Protein AF-A0A1G8Z2R3-F1 (afdb_monomer_lite)

Organism: NCBI:txid890420

Radius of gyration: 25.52 Å; chains: 1; bounding box: 48×26×83 Å

Foldseek 3Di:
DDDDPVVVVVVVPPPPPDPDDDPPVVVVVLVVVLVVLQVVLQVVLCCLQPVQCVVDDDPDPSVVCSNVVSVVSNVVSVVVSVVSVVVVVVVVVVD

Secondary structure (DSSP, 8-state):
-PPPTHHHHHHT-----PPPPPPHHHHHHHHHHHHHHHHHHHHHHHIIIIITTTSS-TT-HHHHHHHHHHHHHHHHHHHHHHHHHHHHHHHHHH-

pLDDT: mean 80.66, std 11.42, range [56.03, 95.19]

Structure (mmCIF, N/CA/C/O backbone):
data_AF-A0A1G8Z2R3-F1
#
_entry.id   AF-A0A1G8Z2R3-F1
#
loop_
_atom_site.group_PDB
_atom_site.id
_atom_site.type_symbol
_atom_site.label_atom_id
_atom_site.label_alt_id
_atom_site.label_comp_id
_atom_site.label_asym_id
_atom_site.label_entity_id
_atom_site.label_seq_id
_atom_site.pdbx_PDB_ins_code
_atom_site.Cartn_x
_atom_site.Cartn_y
_atom_site.Cartn_z
_atom_site.occupancy
_atom_site.B_iso_or_equiv
_atom_site.auth_seq_id
_atom_site.auth_comp_id
_atom_site.auth_asym_id
_atom_site.auth_atom_id
_atom_site.pdbx_PDB_model_num
ATOM 1 N N . MET A 1 1 ? -34.496 13.794 53.996 1.00 56.25 1 MET A N 1
ATOM 2 C CA . MET A 1 1 ? -33.422 12.813 53.725 1.00 56.25 1 MET A CA 1
ATOM 3 C C . MET A 1 1 ? -32.592 13.329 52.561 1.00 56.25 1 MET A C 1
ATOM 5 O O . MET A 1 1 ? -33.023 13.238 51.420 1.00 56.25 1 MET A O 1
ATOM 9 N N . THR A 1 2 ? -31.470 13.982 52.854 1.00 69.62 2 THR A N 1
ATOM 10 C CA . THR A 1 2 ? -30.574 14.604 51.870 1.00 69.62 2 THR A CA 1
ATOM 11 C C . THR A 1 2 ? -29.546 13.575 51.405 1.00 69.62 2 THR A C 1
ATOM 13 O O . THR A 1 2 ? -28.799 13.028 52.213 1.00 69.62 2 THR A O 1
ATOM 16 N N . ARG A 1 3 ? -29.532 13.261 50.103 1.00 65.81 3 ARG A N 1
ATOM 17 C CA . ARG A 1 3 ? -28.485 12.416 49.512 1.00 65.81 3 ARG A CA 1
ATOM 18 C C . ARG A 1 3 ? -27.136 13.126 49.673 1.00 65.81 3 ARG A C 1
ATOM 20 O O . ARG A 1 3 ? -27.048 14.308 49.338 1.00 65.81 3 ARG A O 1
ATOM 27 N N . PRO A 1 4 ? -26.100 12.455 50.196 1.00 76.94 4 PRO A N 1
ATOM 28 C CA . PRO A 1 4 ? -24.831 13.109 50.440 1.00 76.94 4 PRO A CA 1
ATOM 29 C C . PRO A 1 4 ? -24.097 13.419 49.125 1.00 76.94 4 PRO A C 1
ATOM 31 O O . PRO A 1 4 ? -24.035 12.596 48.214 1.00 76.94 4 PRO A O 1
ATOM 34 N N . MET A 1 5 ? -23.530 14.624 49.053 1.00 71.44 5 MET A N 1
ATOM 35 C CA . MET A 1 5 ? -22.911 15.241 47.869 1.00 71.44 5 MET A CA 1
ATOM 36 C C . MET A 1 5 ? -21.780 14.407 47.241 1.00 71.44 5 MET A C 1
ATOM 38 O O . MET A 1 5 ? -21.541 14.489 46.041 1.00 71.44 5 MET A O 1
ATOM 42 N N . TRP A 1 6 ? -21.126 13.544 48.020 1.00 69.81 6 TRP A N 1
ATOM 43 C CA . TRP A 1 6 ? -20.074 12.653 47.528 1.00 69.81 6 TRP A CA 1
ATOM 44 C C . TRP A 1 6 ? -20.592 11.538 46.604 1.00 69.81 6 TRP A C 1
ATOM 46 O O . TRP A 1 6 ? -19.836 11.056 45.767 1.00 69.81 6 TRP A O 1
ATOM 56 N N . LEU A 1 7 ? -21.882 11.182 46.663 1.00 65.75 7 LEU A N 1
ATOM 57 C CA . LEU A 1 7 ? -22.489 10.269 45.683 1.00 65.75 7 LEU A CA 1
ATOM 58 C C . LEU A 1 7 ? -22.646 10.919 44.298 1.00 65.75 7 LEU A C 1
ATOM 60 O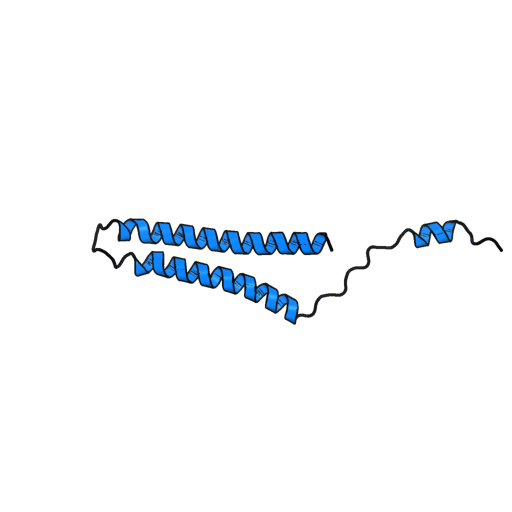 O . LEU A 1 7 ? -22.606 10.215 43.294 1.00 65.75 7 LEU A O 1
ATOM 64 N N . LEU A 1 8 ? -22.781 12.250 44.224 1.00 64.31 8 LEU A N 1
ATOM 65 C CA . LEU A 1 8 ? -22.821 12.981 42.949 1.00 64.31 8 LEU A CA 1
ATOM 66 C C . LEU A 1 8 ? -21.432 13.053 42.301 1.00 64.31 8 LEU A C 1
ATOM 68 O O . LEU A 1 8 ? -21.324 12.972 41.084 1.00 64.31 8 LEU A O 1
ATOM 72 N N . LEU A 1 9 ? -20.374 13.142 43.114 1.00 62.34 9 LEU A N 1
ATOM 73 C CA . LEU A 1 9 ? -18.990 13.139 42.631 1.00 62.34 9 LEU A CA 1
ATOM 74 C C . LEU A 1 9 ? -18.567 11.770 42.077 1.00 62.34 9 LEU A C 1
ATOM 76 O O . LEU A 1 9 ? -17.820 11.720 41.108 1.00 62.34 9 LEU A O 1
ATOM 80 N N . ILE A 1 10 ? -19.079 10.669 42.641 1.00 58.88 10 ILE A N 1
ATOM 81 C CA . ILE A 1 10 ? -18.841 9.314 42.112 1.00 58.88 10 ILE A CA 1
ATOM 82 C C . ILE A 1 10 ? -19.654 9.075 40.832 1.00 58.88 10 ILE A C 1
ATOM 84 O O . ILE A 1 10 ? -19.148 8.457 39.905 1.00 58.88 10 ILE A O 1
ATOM 88 N N . SER A 1 11 ? -20.878 9.612 40.741 1.00 56.03 11 SER A N 1
ATOM 89 C CA . SER A 1 11 ? -21.688 9.526 39.516 1.00 56.03 11 SER A CA 1
ATOM 90 C C . SER A 1 11 ? -21.094 10.310 38.341 1.00 56.03 11 SER A C 1
ATOM 92 O O . SER A 1 11 ? -21.354 9.946 37.205 1.00 56.03 11 SER A O 1
ATOM 94 N N . ALA A 1 12 ? -20.328 11.376 38.602 1.00 56.94 12 ALA A N 1
ATOM 95 C CA . ALA A 1 12 ? -19.685 12.196 37.571 1.00 56.94 12 ALA A CA 1
ATOM 96 C C . ALA A 1 12 ? -18.367 11.601 37.044 1.00 56.94 12 ALA A C 1
ATOM 98 O O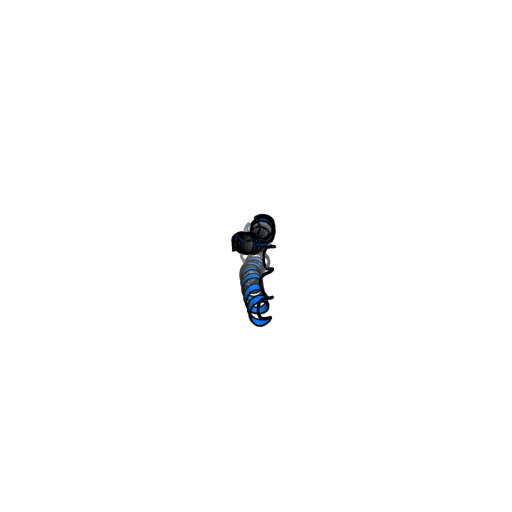 . ALA A 1 12 ? -17.853 12.053 36.024 1.00 56.94 12 ALA A O 1
ATOM 99 N N . ALA A 1 13 ? -17.821 10.586 37.720 1.00 58.06 13 ALA A N 1
ATOM 100 C CA . ALA A 1 13 ? -16.736 9.765 37.200 1.00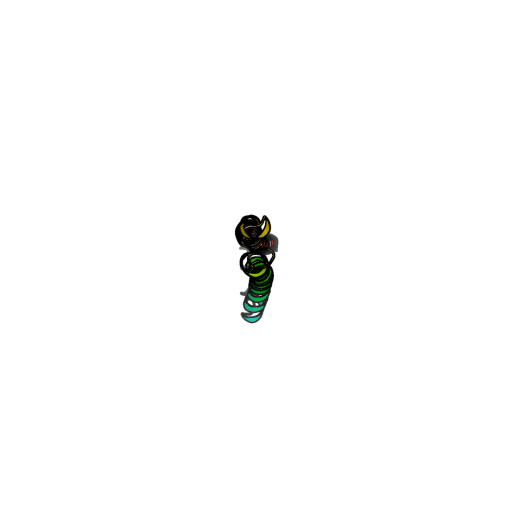 58.06 13 ALA A CA 1
ATOM 101 C C . ALA A 1 13 ? -17.326 8.597 36.395 1.00 58.06 13 ALA A C 1
ATOM 103 O O . ALA A 1 13 ? -17.109 7.429 36.714 1.00 58.06 13 ALA A O 1
ATOM 104 N N . GLU A 1 14 ? -18.112 8.911 35.365 1.00 60.50 14 GLU A N 1
ATOM 105 C CA . GLU A 1 14 ? -18.429 7.949 34.314 1.00 60.50 14 GLU A CA 1
ATOM 106 C C . GLU A 1 14 ? -17.102 7.604 33.637 1.00 60.50 14 GLU A C 1
ATOM 108 O O . GLU A 1 14 ? -16.566 8.365 32.831 1.00 60.50 14 GLU A O 1
ATOM 113 N N . MET A 1 15 ? -16.490 6.494 34.060 1.00 60.09 15 MET A N 1
ATOM 114 C CA . MET A 1 15 ? -15.359 5.938 33.333 1.00 60.09 15 MET A CA 1
ATOM 115 C C . MET A 1 15 ? -15.830 5.724 31.894 1.00 60.09 15 MET A C 1
ATOM 117 O O . MET A 1 15 ? -16.908 5.145 31.731 1.00 60.09 15 MET A O 1
ATOM 121 N N . PRO A 1 16 ? -15.077 6.181 30.875 1.00 66.88 16 PRO A N 1
ATOM 122 C CA . PRO A 1 16 ? -15.463 5.962 29.490 1.00 66.88 16 PRO A CA 1
ATOM 123 C C . PRO A 1 16 ? -15.727 4.469 29.315 1.00 66.88 16 PRO A C 1
ATOM 125 O O . PRO A 1 16 ? -14.841 3.640 29.547 1.00 66.88 16 PRO A O 1
ATOM 128 N N . SER A 1 17 ? -16.979 4.123 29.021 1.00 65.75 17 SER A N 1
ATOM 129 C CA . SER A 1 17 ? -17.357 2.745 28.760 1.00 65.75 17 SER A CA 1
ATOM 130 C C . SER A 1 17 ? -16.584 2.319 27.524 1.00 65.75 17 SER A C 1
ATOM 132 O O . SER A 1 17 ? -16.770 2.899 26.459 1.00 65.75 17 SER A O 1
ATOM 134 N N . ILE A 1 18 ? -15.677 1.356 27.675 1.00 68.25 18 ILE A N 1
ATOM 135 C CA . ILE A 1 18 ? -15.015 0.752 26.522 1.00 68.25 18 ILE A CA 1
ATOM 136 C C . ILE A 1 18 ? -16.120 0.105 25.697 1.00 68.25 18 ILE A C 1
ATOM 138 O O . ILE A 1 18 ? -16.834 -0.764 26.210 1.00 68.25 18 ILE A O 1
ATOM 142 N N . ASP A 1 19 ? -16.266 0.547 24.452 1.00 73.81 19 ASP A N 1
ATOM 143 C CA . ASP A 1 19 ? -17.237 -0.044 23.550 1.00 73.81 19 ASP A CA 1
ATOM 144 C C . ASP A 1 19 ? -16.993 -1.552 23.435 1.00 73.81 19 ASP A C 1
ATOM 146 O O . ASP A 1 19 ? -15.839 -2.004 23.371 1.00 73.81 19 ASP A O 1
ATOM 150 N N . PRO A 1 20 ? -18.063 -2.363 23.430 1.00 76.38 20 PRO A N 1
ATOM 151 C CA . PRO A 1 20 ? -17.921 -3.793 23.257 1.00 76.38 20 PRO A CA 1
ATOM 152 C C . PRO A 1 20 ? -17.185 -4.085 21.937 1.00 76.38 20 PRO A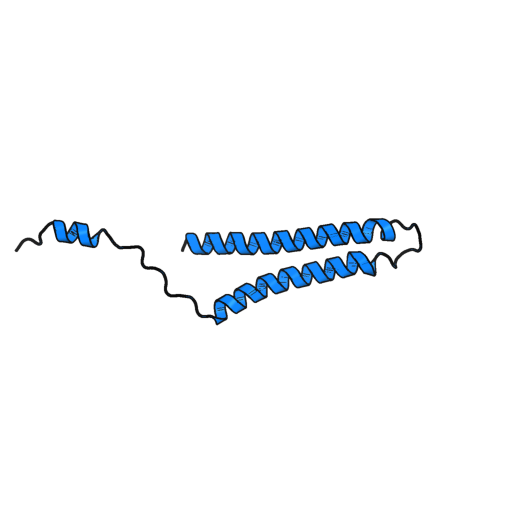 C 1
ATOM 154 O O . PRO A 1 20 ? -17.433 -3.408 20.933 1.00 76.38 20 PRO A O 1
ATOM 157 N N . PRO A 1 21 ? -16.290 -5.092 21.909 1.00 78.81 21 PRO A N 1
ATOM 158 C CA . PRO A 1 21 ? -15.563 -5.453 20.701 1.00 78.81 21 PRO A CA 1
ATOM 159 C C . PRO A 1 21 ? -16.524 -5.704 19.542 1.00 78.81 21 PRO A C 1
ATOM 161 O O . PRO A 1 21 ? -17.533 -6.398 19.704 1.00 78.81 21 PRO A O 1
ATOM 164 N N . LYS A 1 22 ? -16.191 -5.171 18.366 1.00 82.06 22 LYS A N 1
ATOM 165 C CA . LYS A 1 22 ? -16.988 -5.411 17.164 1.00 82.06 22 LYS A CA 1
ATOM 166 C C . LYS A 1 22 ? -16.996 -6.900 16.802 1.00 82.06 22 LYS A C 1
ATOM 168 O O . LYS A 1 22 ? -16.032 -7.617 17.097 1.00 82.06 22 LYS A O 1
ATOM 173 N N . PRO A 1 23 ? -18.052 -7.389 16.133 1.00 87.38 23 PRO A N 1
ATOM 174 C CA . PRO A 1 23 ? -18.057 -8.732 15.572 1.00 87.38 23 PRO A CA 1
ATOM 175 C C . PRO A 1 23 ? -16.848 -8.957 14.654 1.00 87.38 23 PRO A C 1
ATOM 177 O O . PRO A 1 23 ? -16.496 -8.094 13.854 1.00 87.38 23 PRO A O 1
ATOM 180 N N . VAL A 1 24 ? -16.251 -10.153 14.704 1.00 84.88 24 VAL A N 1
ATOM 181 C CA . VAL A 1 24 ? -15.098 -10.527 13.853 1.00 84.88 24 VAL A CA 1
ATOM 182 C C . VAL A 1 24 ? -15.381 -10.291 12.363 1.00 84.88 24 VAL A C 1
ATOM 184 O O . VAL A 1 24 ? -14.486 -9.892 11.623 1.00 84.88 24 VAL A O 1
ATOM 187 N N . ALA A 1 25 ? -16.630 -10.490 11.933 1.00 87.19 25 ALA A N 1
ATOM 188 C CA . ALA A 1 25 ? -17.059 -10.259 10.557 1.00 87.19 25 ALA A CA 1
ATOM 189 C C . ALA A 1 25 ? -16.834 -8.809 10.088 1.00 87.19 25 ALA A C 1
ATOM 191 O O . ALA A 1 25 ? -16.411 -8.617 8.952 1.00 87.19 25 ALA A O 1
ATOM 192 N N . GLU A 1 26 ? -17.033 -7.808 10.954 1.00 86.94 26 GLU A N 1
ATOM 193 C CA . GLU A 1 26 ? -16.800 -6.400 10.598 1.00 86.94 26 GLU A CA 1
ATOM 194 C C . GLU A 1 26 ? -15.312 -6.118 10.360 1.00 86.94 26 GLU A C 1
ATOM 196 O O . GLU A 1 26 ? -14.955 -5.442 9.400 1.00 86.94 26 GLU A O 1
ATOM 201 N N . TYR A 1 27 ? -14.420 -6.696 11.171 1.00 83.94 27 TYR A N 1
ATOM 202 C CA . TYR A 1 27 ? -12.975 -6.560 10.955 1.00 83.94 27 TYR A CA 1
ATOM 203 C C . TYR A 1 27 ? -12.516 -7.216 9.647 1.00 83.94 27 TYR A C 1
ATOM 205 O O . TYR A 1 27 ? -11.626 -6.702 8.969 1.00 83.94 27 TYR A O 1
ATOM 213 N N . VAL A 1 28 ? -13.118 -8.351 9.281 1.00 89.06 28 VAL A N 1
ATOM 214 C CA . VAL A 1 28 ? -12.833 -9.030 8.008 1.00 89.06 28 VAL A CA 1
ATOM 215 C C . VAL A 1 28 ? -13.314 -8.191 6.827 1.00 89.06 28 VAL A C 1
ATOM 217 O O . VAL A 1 28 ? -12.595 -8.075 5.836 1.00 89.0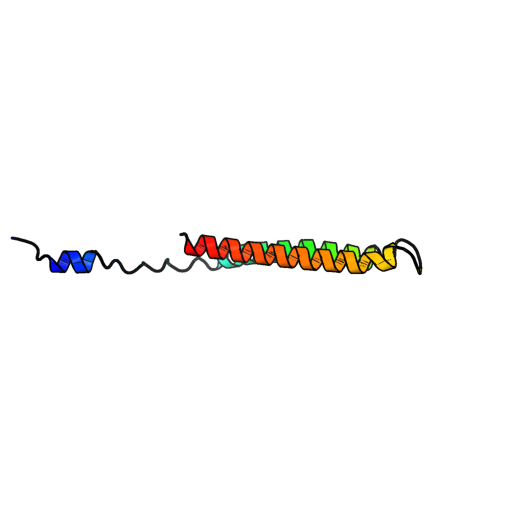6 28 VAL A O 1
ATOM 220 N N . GLU A 1 29 ? -14.492 -7.578 6.936 1.00 91.25 29 GLU A N 1
ATOM 221 C CA . GLU A 1 29 ? -15.019 -6.682 5.908 1.00 91.25 29 GLU A CA 1
ATOM 222 C C . GLU A 1 29 ? -14.113 -5.453 5.718 1.00 91.25 29 GLU A C 1
ATOM 224 O O . GLU A 1 29 ? -13.728 -5.136 4.593 1.00 91.25 29 GLU A O 1
ATOM 229 N N . GLU A 1 30 ? -13.675 -4.821 6.811 1.00 86.31 30 GLU A N 1
ATOM 230 C CA . GLU A 1 30 ? -12.708 -3.712 6.780 1.00 86.31 30 GLU A CA 1
ATOM 231 C C . GLU A 1 30 ? -11.383 -4.121 6.115 1.00 86.31 30 GLU A C 1
ATOM 233 O O . GLU A 1 30 ? -10.854 -3.403 5.261 1.00 86.31 30 GLU A O 1
ATOM 238 N N . GLY A 1 31 ? -10.869 -5.310 6.442 1.00 85.62 31 GLY A N 1
ATOM 239 C CA . GLY A 1 31 ? -9.678 -5.867 5.802 1.00 85.62 31 GLY A CA 1
ATOM 240 C C . GLY A 1 31 ? -9.863 -6.116 4.301 1.00 85.62 31 GLY A C 1
ATOM 241 O O . GLY A 1 31 ? -8.941 -5.872 3.518 1.00 85.62 31 GLY A O 1
ATOM 242 N N . ALA A 1 32 ? -11.056 -6.544 3.880 1.00 92.44 32 ALA A N 1
ATOM 243 C CA . ALA A 1 32 ? -11.377 -6.779 2.476 1.00 92.44 32 ALA A CA 1
ATOM 244 C C . ALA A 1 32 ? -11.358 -5.484 1.649 1.00 92.44 32 ALA A C 1
ATOM 246 O O . ALA A 1 32 ? -10.878 -5.506 0.516 1.00 92.44 32 ALA A O 1
ATOM 247 N N . TYR A 1 33 ? -11.795 -4.349 2.209 1.00 90.38 33 TYR A N 1
ATOM 248 C CA . TYR A 1 33 ? -11.702 -3.053 1.525 1.00 90.38 33 TYR A CA 1
ATOM 249 C C . TYR A 1 33 ? -10.250 -2.642 1.265 1.00 90.38 33 TYR A C 1
ATOM 251 O O . TYR A 1 33 ? -9.908 -2.265 0.143 1.00 90.38 33 TYR A O 1
ATOM 259 N N . ILE A 1 34 ? -9.374 -2.768 2.266 1.00 90.25 34 ILE A N 1
ATOM 260 C CA . ILE A 1 34 ? -7.943 -2.465 2.102 1.00 90.25 34 ILE A CA 1
ATOM 261 C C . ILE A 1 34 ? -7.320 -3.408 1.070 1.00 90.25 34 ILE A C 1
ATOM 263 O O . ILE A 1 34 ? -6.608 -2.960 0.170 1.00 90.25 34 ILE A O 1
ATOM 267 N N . ALA A 1 35 ? -7.614 -4.708 1.165 1.00 90.69 35 ALA A N 1
ATOM 268 C CA . ALA A 1 35 ? -7.118 -5.701 0.221 1.00 90.69 35 ALA A CA 1
ATOM 269 C C . ALA A 1 35 ? -7.577 -5.401 -1.213 1.00 90.69 35 ALA A C 1
ATOM 271 O O . ALA A 1 35 ? -6.771 -5.488 -2.136 1.00 90.69 35 ALA A O 1
ATOM 272 N N . ALA A 1 36 ? -8.833 -4.990 -1.403 1.00 92.69 36 ALA A N 1
ATOM 273 C CA . ALA A 1 36 ? -9.366 -4.610 -2.706 1.00 92.69 36 ALA A CA 1
ATOM 274 C C . ALA A 1 36 ? -8.654 -3.378 -3.284 1.00 92.69 36 ALA A C 1
ATOM 276 O O . ALA A 1 36 ? -8.271 -3.397 -4.453 1.00 92.69 36 ALA A O 1
ATOM 277 N N . ILE A 1 37 ? -8.414 -2.341 -2.471 1.00 90.25 37 ILE A N 1
ATOM 278 C CA . ILE A 1 37 ? -7.641 -1.157 -2.882 1.00 90.25 37 ILE A CA 1
ATOM 279 C C . ILE A 1 37 ? -6.253 -1.594 -3.362 1.00 90.25 37 ILE A C 1
ATOM 281 O O . ILE A 1 37 ? -5.865 -1.305 -4.494 1.00 90.25 37 ILE A O 1
ATOM 285 N N . LEU A 1 38 ? -5.520 -2.338 -2.533 1.00 90.12 38 LEU A N 1
ATOM 286 C CA . LEU A 1 38 ? -4.165 -2.780 -2.862 1.00 90.12 38 LEU A CA 1
ATOM 287 C C . LEU A 1 38 ? -4.131 -3.699 -4.088 1.00 90.12 38 LEU A C 1
ATOM 289 O O . LEU A 1 38 ? -3.217 -3.588 -4.901 1.00 90.12 38 LEU A O 1
ATOM 293 N N . LEU A 1 39 ? -5.131 -4.565 -4.254 1.00 93.06 39 LEU A N 1
ATOM 294 C CA . LEU A 1 39 ? -5.240 -5.461 -5.400 1.00 93.06 39 LEU A CA 1
ATOM 295 C C . LEU A 1 39 ? -5.451 -4.682 -6.697 1.00 93.06 39 LEU A C 1
ATOM 297 O O . LEU A 1 39 ? -4.741 -4.932 -7.667 1.00 93.06 39 LEU A O 1
ATOM 301 N N . VAL A 1 40 ? -6.373 -3.717 -6.721 1.00 95.19 40 VAL A N 1
ATOM 302 C CA . VAL A 1 40 ? -6.627 -2.893 -7.913 1.00 95.19 40 VAL A CA 1
ATOM 303 C C . VAL A 1 40 ? -5.363 -2.140 -8.318 1.00 95.19 40 VAL A C 1
ATOM 305 O O . VAL A 1 40 ? -4.935 -2.221 -9.469 1.00 95.19 40 VAL A O 1
ATOM 308 N N . TRP A 1 41 ? -4.718 -1.459 -7.371 1.00 92.88 41 TRP A N 1
ATOM 309 C CA . TRP A 1 41 ? -3.493 -0.714 -7.657 1.00 92.88 41 TRP A CA 1
ATOM 310 C C . TRP A 1 41 ? -2.321 -1.623 -8.027 1.00 92.88 41 TRP A C 1
ATOM 312 O O . TRP A 1 41 ? -1.552 -1.281 -8.922 1.00 92.88 41 TRP A O 1
ATOM 322 N N . GLY A 1 42 ? -2.211 -2.795 -7.401 1.00 90.31 42 GLY A N 1
ATOM 323 C CA . GLY A 1 42 ? -1.209 -3.804 -7.736 1.00 90.31 42 GLY A CA 1
ATOM 324 C C . GLY A 1 42 ? -1.380 -4.347 -9.154 1.00 90.31 42 GLY A C 1
ATOM 325 O O . GLY A 1 42 ? -0.403 -4.444 -9.891 1.00 90.31 42 GLY A O 1
ATOM 326 N N . VAL A 1 43 ? -2.617 -4.628 -9.576 1.00 93.50 43 VAL A N 1
ATOM 327 C CA . VAL A 1 43 ? -2.921 -5.053 -10.952 1.00 93.50 43 VAL A CA 1
ATOM 328 C C . VAL A 1 43 ? -2.567 -3.950 -11.947 1.00 93.50 43 VAL A C 1
ATOM 330 O O . VAL A 1 43 ? -1.882 -4.219 -12.931 1.00 93.50 43 VAL A O 1
ATOM 333 N N . LEU A 1 44 ? -2.962 -2.703 -11.679 1.00 90.69 44 LEU A N 1
ATOM 334 C CA . LEU A 1 44 ? -2.604 -1.568 -12.535 1.00 90.69 44 LEU A CA 1
ATOM 335 C C . LEU A 1 44 ? -1.081 -1.389 -12.630 1.00 90.69 44 LEU A C 1
ATOM 337 O O . LEU A 1 44 ? -0.551 -1.189 -13.722 1.00 90.69 44 LEU A O 1
ATOM 341 N N . ALA A 1 45 ? -0.369 -1.510 -11.510 1.00 88.94 45 ALA A N 1
ATOM 342 C CA . ALA A 1 45 ? 1.084 -1.428 -11.471 1.00 88.94 45 ALA A CA 1
ATOM 343 C C . ALA A 1 45 ? 1.767 -2.567 -12.237 1.00 88.94 45 ALA A C 1
ATOM 345 O O . ALA A 1 45 ? 2.756 -2.323 -12.929 1.00 88.94 45 ALA A O 1
ATOM 346 N N . ALA A 1 46 ? 1.245 -3.793 -12.148 1.00 87.19 46 ALA A N 1
ATOM 347 C CA . ALA A 1 46 ? 1.760 -4.937 -12.893 1.00 87.19 46 ALA A CA 1
ATOM 348 C C . ALA A 1 46 ? 1.565 -4.746 -14.403 1.00 87.19 46 ALA A C 1
ATOM 350 O O . ALA A 1 46 ? 2.497 -4.963 -15.175 1.00 87.19 46 ALA A O 1
ATOM 351 N N . VAL A 1 47 ? 0.389 -4.265 -14.820 1.00 87.19 47 VAL A N 1
ATOM 352 C CA . VAL A 1 47 ? 0.105 -3.937 -16.225 1.00 87.19 47 VAL A CA 1
ATOM 353 C C . VAL A 1 47 ? 1.010 -2.811 -16.722 1.00 87.19 47 VAL A C 1
ATOM 355 O O . VAL A 1 47 ? 1.546 -2.907 -17.819 1.00 87.19 47 VAL A O 1
ATOM 358 N N . ALA A 1 48 ? 1.238 -1.766 -15.926 1.00 84.38 48 ALA A N 1
ATOM 359 C CA . ALA A 1 48 ? 2.138 -0.685 -16.317 1.00 84.38 48 ALA A CA 1
ATOM 360 C C . ALA A 1 48 ? 3.603 -1.147 -16.402 1.00 84.38 48 ALA A C 1
ATOM 362 O O . ALA A 1 48 ? 4.290 -0.829 -17.366 1.00 84.38 48 ALA A O 1
ATOM 363 N N . THR A 1 49 ? 4.073 -1.928 -15.427 1.00 82.31 49 THR A N 1
ATOM 364 C CA . THR A 1 49 ? 5.467 -2.401 -15.377 1.00 82.31 49 THR A CA 1
ATOM 365 C C . THR A 1 49 ? 5.771 -3.400 -16.487 1.00 82.31 49 THR A C 1
ATOM 367 O O . THR A 1 49 ? 6.797 -3.283 -17.149 1.00 82.31 49 THR A O 1
ATOM 370 N N . HIS A 1 50 ? 4.897 -4.388 -16.680 1.00 81.25 50 HIS A N 1
ATOM 371 C CA . HIS A 1 50 ? 5.162 -5.519 -17.570 1.00 81.25 50 HIS A CA 1
ATOM 372 C C . HIS A 1 50 ? 4.433 -5.411 -18.907 1.00 81.25 50 HIS A C 1
ATOM 374 O O . HIS A 1 50 ? 4.973 -5.820 -19.923 1.00 81.25 50 HIS A O 1
ATOM 380 N N . GLY A 1 51 ? 3.233 -4.832 -18.934 1.00 77.75 51 GLY A N 1
ATOM 381 C CA . GLY A 1 51 ? 2.441 -4.711 -20.159 1.00 77.75 51 GLY A CA 1
ATOM 382 C C . GLY A 1 51 ? 2.913 -3.598 -21.094 1.00 77.75 51 GLY A C 1
ATOM 383 O O . GLY A 1 51 ? 2.742 -3.722 -22.301 1.00 77.75 51 GLY A O 1
ATOM 384 N N . LEU A 1 52 ? 3.517 -2.522 -20.572 1.00 70.31 52 LEU A N 1
ATOM 385 C CA . LEU A 1 52 ? 4.037 -1.430 -21.409 1.00 70.31 52 LEU A CA 1
ATOM 386 C C . LEU A 1 52 ? 5.426 -1.731 -21.988 1.00 70.31 52 LEU A C 1
ATOM 388 O O . LEU A 1 52 ? 5.727 -1.242 -23.071 1.00 70.31 52 LEU A O 1
ATOM 392 N N . GLY A 1 53 ? 6.250 -2.541 -21.315 1.00 63.06 53 GLY A N 1
ATOM 393 C CA . GLY A 1 53 ? 7.598 -2.887 -21.790 1.00 63.06 53 GLY A CA 1
ATOM 394 C C . GLY A 1 53 ? 7.611 -3.658 -23.115 1.00 63.06 53 GLY A C 1
ATOM 395 O O . GLY A 1 53 ? 8.557 -3.534 -23.885 1.00 63.06 53 GLY A O 1
ATOM 396 N N . ASP A 1 54 ? 6.528 -4.376 -23.420 1.00 65.62 54 ASP A N 1
ATOM 397 C CA . ASP A 1 54 ? 6.350 -5.085 -24.692 1.00 65.62 54 ASP A CA 1
ATOM 398 C C . ASP A 1 54 ? 5.795 -4.174 -25.812 1.00 65.62 54 ASP A C 1
ATOM 400 O O . ASP A 1 54 ? 5.774 -4.554 -26.988 1.00 65.62 54 ASP A O 1
ATOM 40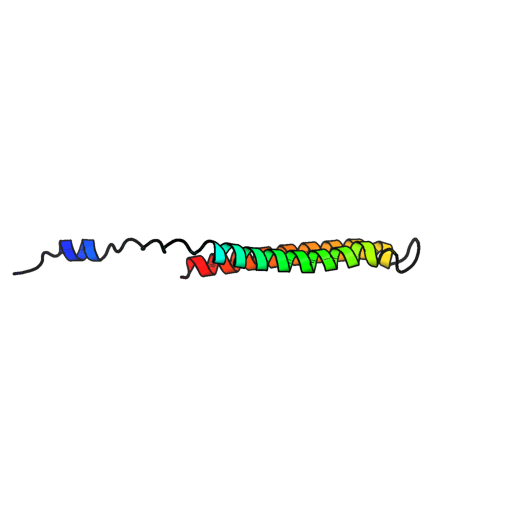4 N N . ILE A 1 55 ? 5.347 -2.954 -25.479 1.00 65.62 55 ILE A N 1
ATOM 405 C CA . ILE A 1 55 ? 4.770 -1.987 -26.423 1.00 65.62 55 ILE A CA 1
ATOM 406 C C . ILE A 1 55 ? 5.872 -1.044 -26.912 1.00 65.62 55 ILE A C 1
ATOM 408 O O . ILE A 1 55 ? 6.107 0.031 -26.374 1.00 65.62 55 ILE A O 1
ATOM 412 N N . GLY A 1 56 ? 6.526 -1.445 -27.999 1.00 61.88 56 GLY A N 1
ATOM 413 C CA . GLY A 1 56 ? 7.621 -0.697 -28.614 1.00 61.88 56 GLY A CA 1
ATOM 414 C C . GLY A 1 56 ? 8.956 -1.279 -28.175 1.00 61.88 56 GLY A C 1
ATOM 415 O O . GLY A 1 56 ? 9.279 -1.249 -26.996 1.00 61.88 56 GLY A O 1
ATOM 416 N N . GLY A 1 57 ? 9.694 -1.838 -29.136 1.00 67.81 57 GLY A N 1
ATOM 417 C CA . GLY A 1 57 ? 10.891 -2.648 -28.901 1.00 67.81 57 GLY A CA 1
ATOM 418 C C . GLY A 1 57 ? 12.048 -1.957 -28.155 1.00 67.81 57 GLY A C 1
ATOM 419 O O . GLY A 1 57 ? 11.898 -0.848 -27.648 1.00 67.81 57 GLY A O 1
ATOM 420 N N . PRO A 1 58 ? 13.229 -2.598 -28.121 1.00 70.31 58 PRO A N 1
ATOM 421 C CA . PRO A 1 58 ? 14.352 -2.170 -27.289 1.00 70.31 58 PRO A CA 1
ATOM 422 C C . PRO A 1 58 ? 14.737 -0.698 -27.507 1.00 70.31 58 PRO A C 1
ATOM 424 O O . PRO A 1 58 ? 15.017 -0.285 -28.635 1.00 70.31 58 PRO A O 1
ATOM 427 N N . GLY A 1 59 ? 14.763 0.087 -26.430 1.00 69.44 59 GLY A N 1
ATOM 428 C CA . GLY A 1 59 ? 15.044 1.524 -26.424 1.00 69.44 59 GLY A CA 1
ATOM 429 C C . GLY A 1 59 ? 13.814 2.428 -26.560 1.00 69.44 59 GLY A C 1
ATOM 430 O O . GLY A 1 59 ? 13.973 3.636 -26.750 1.00 69.44 59 GLY A O 1
ATOM 431 N N . SER A 1 60 ? 12.594 1.886 -26.485 1.00 74.50 60 SER A N 1
ATOM 432 C CA . SER A 1 60 ? 11.376 2.697 -26.549 1.00 74.50 60 SER A CA 1
ATOM 433 C C . SER A 1 60 ? 11.135 3.502 -25.265 1.00 74.50 60 SER A C 1
ATOM 435 O O . SER A 1 60 ? 11.575 3.156 -24.165 1.00 74.50 60 SER A O 1
ATOM 437 N N . LEU A 1 61 ? 10.371 4.591 -25.398 1.00 75.38 61 LEU A N 1
ATOM 438 C CA . LEU A 1 61 ? 9.902 5.376 -24.251 1.00 75.38 61 LEU A CA 1
ATOM 439 C C . LEU A 1 61 ? 9.077 4.531 -23.270 1.00 75.38 61 LEU A C 1
ATOM 441 O O . LEU A 1 61 ? 9.066 4.816 -22.078 1.00 75.38 61 LEU A O 1
ATOM 445 N N . PHE A 1 62 ? 8.390 3.492 -23.745 1.00 74.25 62 PHE A N 1
ATOM 446 C CA . PHE A 1 62 ? 7.551 2.646 -22.902 1.00 74.25 62 PHE A CA 1
ATOM 447 C C . PHE A 1 62 ? 8.364 1.645 -22.076 1.00 74.25 62 PHE A C 1
ATOM 449 O O . PHE A 1 62 ? 8.001 1.393 -20.929 1.00 74.25 62 PHE A O 1
ATOM 456 N N . GLU A 1 63 ? 9.504 1.169 -22.584 1.00 73.31 63 GLU A N 1
ATOM 457 C CA . GLU A 1 63 ? 10.455 0.358 -21.811 1.00 73.31 63 GLU A CA 1
ATOM 458 C C . GLU A 1 63 ? 11.029 1.146 -20.621 1.00 73.31 63 GLU A C 1
ATOM 460 O O . GLU A 1 63 ? 11.196 0.615 -19.524 1.00 73.31 63 GLU A O 1
ATOM 465 N N . THR A 1 64 ? 11.274 2.447 -20.808 1.00 80.25 64 THR A N 1
ATOM 466 C CA . THR A 1 64 ? 11.808 3.322 -19.752 1.00 80.25 64 THR A CA 1
ATOM 467 C C . THR A 1 64 ? 10.734 3.848 -18.798 1.00 80.25 64 THR A C 1
ATOM 469 O O . THR A 1 64 ? 10.985 3.950 -17.595 1.00 80.25 64 THR A O 1
ATOM 472 N N . LEU A 1 65 ? 9.539 4.175 -19.299 1.00 82.25 65 LEU A N 1
ATOM 473 C CA . LEU A 1 65 ? 8.456 4.755 -18.496 1.00 82.25 65 LEU A CA 1
ATOM 474 C C . LEU A 1 65 ? 7.582 3.707 -17.795 1.00 82.25 65 LEU A C 1
ATOM 476 O O . LEU A 1 65 ? 7.061 3.996 -16.720 1.00 82.25 65 LEU A O 1
ATOM 480 N N . GLY A 1 66 ? 7.429 2.501 -18.349 1.00 82.50 66 GLY A N 1
ATOM 481 C CA . GLY A 1 66 ? 6.581 1.443 -17.784 1.00 82.50 66 GLY A CA 1
ATOM 482 C C . GLY A 1 66 ? 6.892 1.122 -16.315 1.00 82.50 66 GLY A C 1
ATOM 483 O O . GLY A 1 66 ? 6.002 1.244 -15.467 1.00 82.50 66 GLY A O 1
ATOM 484 N N . PRO A 1 67 ? 8.156 0.819 -15.956 1.00 84.00 67 PRO A N 1
ATOM 485 C CA . PRO A 1 67 ? 8.543 0.556 -14.567 1.00 84.00 67 PRO A CA 1
ATOM 486 C C . PRO A 1 67 ? 8.352 1.759 -13.628 1.00 84.00 67 PRO A C 1
ATOM 488 O O . PRO A 1 67 ? 7.992 1.598 -12.457 1.00 84.00 67 PRO A O 1
ATOM 491 N N . GLN A 1 68 ? 8.561 2.980 -14.130 1.00 86.88 68 GLN A N 1
ATOM 492 C CA . GLN A 1 68 ? 8.367 4.206 -13.348 1.00 86.88 68 GLN A CA 1
ATOM 493 C C . GLN A 1 68 ? 6.882 4.424 -13.038 1.00 86.88 68 GLN A C 1
ATOM 495 O O . GLN A 1 68 ? 6.521 4.686 -11.891 1.00 86.88 68 GLN A O 1
ATOM 500 N N . LEU A 1 69 ? 6.015 4.239 -14.038 1.00 86.50 69 LEU A N 1
ATOM 501 C CA . LEU A 1 69 ? 4.564 4.290 -13.869 1.00 86.50 69 LEU A CA 1
ATOM 502 C C . LEU A 1 69 ? 4.085 3.214 -12.894 1.00 86.50 69 LEU A C 1
ATOM 504 O O . LEU A 1 69 ? 3.315 3.518 -11.986 1.00 86.50 69 LEU A O 1
ATOM 508 N N . GLY A 1 70 ? 4.593 1.986 -13.014 1.00 85.56 70 GLY A N 1
ATOM 509 C CA . GLY A 1 70 ? 4.313 0.917 -12.059 1.00 85.56 70 GLY A CA 1
ATOM 510 C C . GLY A 1 70 ? 4.666 1.298 -10.621 1.00 85.56 70 GLY A C 1
ATOM 511 O O . GLY A 1 70 ? 3.849 1.131 -9.718 1.00 85.56 70 GLY A O 1
ATOM 512 N N . THR A 1 71 ? 5.837 1.904 -10.413 1.00 88.62 71 THR A N 1
ATOM 513 C CA . THR A 1 71 ? 6.275 2.376 -9.089 1.00 88.62 71 THR A CA 1
ATOM 514 C C . THR A 1 71 ? 5.328 3.435 -8.517 1.00 88.62 71 THR A C 1
ATOM 516 O O . THR A 1 71 ? 4.929 3.346 -7.354 1.00 88.62 71 THR A O 1
ATOM 519 N N . VAL A 1 72 ? 4.919 4.414 -9.331 1.00 92.62 72 VAL A N 1
ATOM 520 C CA . VAL A 1 72 ? 3.967 5.458 -8.915 1.00 92.62 72 VAL A CA 1
ATOM 521 C C . VAL A 1 72 ? 2.607 4.855 -8.558 1.00 92.62 72 VAL A C 1
ATOM 523 O O . VAL A 1 72 ? 2.002 5.256 -7.563 1.00 92.62 72 VAL A O 1
ATOM 526 N N . LEU A 1 73 ? 2.133 3.869 -9.320 1.00 92.12 73 LEU A N 1
ATOM 527 C CA . LEU A 1 73 ? 0.865 3.187 -9.058 1.00 92.12 73 LEU A CA 1
ATOM 528 C C . LEU A 1 73 ? 0.901 2.387 -7.748 1.00 92.12 73 LEU A C 1
ATOM 530 O O . LEU A 1 73 ? -0.039 2.486 -6.960 1.00 92.12 73 LEU A O 1
ATOM 534 N N . VAL A 1 74 ? 1.997 1.672 -7.460 1.00 90.06 74 VAL A N 1
ATOM 535 C CA . VAL A 1 74 ? 2.180 0.987 -6.165 1.00 90.06 74 VAL A CA 1
ATOM 536 C C . VAL A 1 74 ? 2.188 1.992 -5.017 1.00 90.06 74 VAL A C 1
ATOM 538 O O . VAL A 1 74 ? 1.473 1.803 -4.034 1.00 90.06 74 VAL A O 1
ATOM 541 N N . ALA A 1 75 ? 2.952 3.081 -5.145 1.00 92.31 75 ALA A N 1
ATOM 542 C CA . ALA A 1 75 ? 3.013 4.123 -4.123 1.00 92.31 75 ALA A CA 1
ATOM 543 C C . ALA A 1 75 ? 1.637 4.765 -3.881 1.00 92.31 75 ALA A C 1
ATOM 545 O O . ALA A 1 75 ? 1.249 4.991 -2.736 1.00 92.31 75 ALA A O 1
ATOM 546 N N . THR A 1 76 ? 0.873 4.997 -4.952 1.00 93.50 76 THR A N 1
ATOM 547 C CA . THR A 1 76 ? -0.490 5.539 -4.882 1.00 93.50 76 THR A CA 1
ATOM 548 C C . THR A 1 76 ? -1.431 4.575 -4.168 1.00 93.50 76 THR A C 1
ATOM 550 O O . THR A 1 76 ? -2.163 4.992 -3.272 1.00 93.50 76 THR A O 1
ATOM 553 N N . GLY A 1 77 ? -1.390 3.283 -4.503 1.00 91.25 77 GLY A N 1
ATOM 554 C CA . GLY A 1 77 ? -2.209 2.271 -3.841 1.00 91.25 77 GLY A CA 1
ATOM 555 C C . GLY A 1 77 ? -1.880 2.099 -2.366 1.00 91.25 77 GLY A C 1
ATOM 556 O O . GLY A 1 77 ? -2.788 2.044 -1.537 1.00 91.25 77 GLY A O 1
ATOM 557 N N . PHE A 1 78 ? -0.590 2.093 -2.026 1.00 93.81 78 PHE A N 1
ATOM 558 C CA . PHE A 1 78 ? -0.139 2.059 -0.640 1.00 93.81 78 PHE A CA 1
ATOM 559 C C . PHE A 1 78 ? -0.620 3.287 0.139 1.00 93.81 78 PHE A C 1
ATOM 561 O O . PHE A 1 78 ? -1.192 3.142 1.218 1.00 93.81 78 PHE A O 1
ATOM 568 N N . LEU A 1 79 ? -0.451 4.490 -0.422 1.00 94.50 79 LEU A N 1
ATOM 569 C CA . LEU A 1 79 ? -0.924 5.722 0.203 1.00 94.50 79 LEU A CA 1
ATOM 570 C C . LEU A 1 79 ? -2.446 5.705 0.392 1.00 94.50 79 LEU A C 1
ATOM 572 O O . LEU A 1 79 ? -2.935 6.137 1.430 1.00 94.50 79 LEU A O 1
ATOM 576 N N . ASN A 1 80 ? -3.195 5.172 -0.573 1.00 93.06 80 ASN A N 1
ATOM 577 C CA . ASN A 1 80 ? -4.647 5.058 -0.483 1.00 93.06 80 ASN A CA 1
ATOM 578 C C . ASN A 1 80 ? -5.074 4.107 0.651 1.00 93.06 80 ASN A C 1
ATOM 580 O O . ASN A 1 80 ? -5.898 4.476 1.486 1.00 93.06 80 ASN A O 1
ATOM 584 N N . GLY A 1 81 ? -4.439 2.934 0.750 1.00 90.69 81 GLY A N 1
ATOM 585 C CA . GLY A 1 81 ? -4.651 2.006 1.863 1.00 90.69 81 GLY A CA 1
ATOM 586 C C . GLY A 1 81 ? -4.285 2.619 3.219 1.00 90.69 81 GLY A C 1
ATOM 587 O O . GLY A 1 81 ? -5.033 2.479 4.185 1.00 90.69 81 GLY A O 1
ATOM 588 N N . LEU A 1 82 ? -3.180 3.367 3.289 1.00 93.25 82 LEU A N 1
ATOM 589 C CA . LEU A 1 82 ? -2.778 4.087 4.497 1.00 93.25 82 LEU A CA 1
ATOM 590 C C . LEU A 1 82 ? -3.810 5.150 4.898 1.00 93.25 82 LEU A C 1
ATOM 592 O O . LEU A 1 82 ? -4.197 5.217 6.062 1.00 93.25 82 LEU A O 1
ATOM 596 N N . LEU A 1 83 ? -4.286 5.960 3.948 1.00 91.88 83 LEU A N 1
ATOM 597 C CA . LEU A 1 83 ? -5.319 6.969 4.196 1.00 91.88 83 LEU A CA 1
ATOM 598 C C . LEU A 1 83 ? -6.622 6.339 4.692 1.00 91.88 83 LEU A C 1
ATOM 600 O O . LEU A 1 83 ? -7.230 6.877 5.615 1.00 91.88 83 LEU A O 1
ATOM 604 N N . TYR A 1 84 ? -7.023 5.192 4.136 1.00 90.56 84 TYR A N 1
ATOM 605 C CA . TYR A 1 84 ? -8.179 4.440 4.624 1.00 90.56 84 TYR A CA 1
ATOM 606 C C . TYR A 1 84 ? -8.012 4.045 6.098 1.00 90.56 84 TYR A C 1
ATOM 608 O O . TYR A 1 84 ? -8.897 4.308 6.912 1.00 90.56 84 TYR A O 1
ATOM 616 N N . VAL A 1 85 ? -6.855 3.482 6.468 1.00 90.12 85 VAL A N 1
ATOM 617 C CA . VAL A 1 85 ? -6.559 3.092 7.858 1.00 90.12 85 VAL A CA 1
ATOM 618 C C . VAL A 1 85 ? -6.564 4.303 8.791 1.00 90.12 85 VAL A C 1
ATOM 620 O O . VAL A 1 85 ? -7.141 4.239 9.878 1.00 90.12 85 VAL A O 1
ATOM 623 N N . LEU A 1 86 ? -5.955 5.418 8.381 1.00 91.44 86 LEU A N 1
ATOM 624 C CA . LEU A 1 86 ? -5.920 6.645 9.179 1.00 91.44 86 LEU A CA 1
ATOM 625 C C . LEU A 1 86 ? -7.319 7.224 9.384 1.00 91.44 86 LEU A C 1
ATOM 627 O O . LEU A 1 86 ? -7.686 7.536 10.515 1.00 91.44 86 LEU A O 1
ATOM 631 N N . PHE A 1 87 ? -8.114 7.322 8.317 1.00 89.62 87 PHE A N 1
ATOM 632 C CA . PHE A 1 87 ? -9.492 7.795 8.404 1.00 89.62 87 PHE A CA 1
ATOM 633 C C . PHE A 1 87 ? -10.316 6.917 9.343 1.00 89.62 87 PHE A C 1
ATOM 635 O O . PHE A 1 87 ? -11.006 7.426 10.224 1.00 89.62 87 PHE A O 1
ATOM 642 N N . ARG A 1 88 ? -10.188 5.593 9.210 1.00 86.38 88 ARG A N 1
ATOM 643 C CA . ARG A 1 88 ? -10.899 4.644 10.062 1.00 86.38 88 ARG A CA 1
ATOM 644 C C . ARG A 1 88 ? -10.464 4.756 11.520 1.00 86.38 88 ARG A C 1
ATOM 646 O O . ARG A 1 88 ? -11.310 4.731 12.403 1.00 86.38 88 ARG A O 1
ATOM 653 N N . THR A 1 89 ? -9.171 4.946 11.772 1.00 88.06 89 THR A N 1
ATOM 654 C CA . THR A 1 89 ? -8.637 5.178 13.120 1.00 88.06 89 THR A CA 1
ATOM 655 C C . THR A 1 89 ? -9.231 6.446 13.731 1.00 88.06 89 THR A C 1
ATOM 657 O O . THR A 1 89 ? -9.695 6.406 14.861 1.00 88.06 89 THR A O 1
ATOM 660 N N . VAL A 1 90 ? -9.274 7.560 12.995 1.00 89.25 90 VAL A N 1
ATOM 661 C CA . VAL A 1 90 ? -9.884 8.808 13.487 1.00 89.25 90 VAL A CA 1
ATOM 662 C C . VAL A 1 90 ? -11.378 8.631 13.769 1.00 89.25 90 VAL A C 1
ATOM 664 O O . VAL A 1 90 ? -11.841 9.065 14.819 1.00 89.25 90 VAL A O 1
ATOM 667 N N . ASP A 1 91 ? -12.117 7.957 12.884 1.00 85.50 91 ASP A N 1
ATOM 668 C CA . ASP A 1 91 ? -13.538 7.634 13.090 1.00 85.50 91 ASP A CA 1
ATOM 669 C C . ASP A 1 91 ? -13.754 6.755 14.336 1.00 85.50 91 ASP A C 1
ATOM 671 O O . ASP A 1 91 ? -14.723 6.963 15.057 1.00 85.50 91 ASP A O 1
ATOM 675 N N . TYR A 1 92 ? -12.828 5.838 14.647 1.00 81.38 92 TYR A N 1
ATOM 676 C CA . TYR A 1 92 ? -12.841 5.074 15.901 1.00 81.38 92 TYR A CA 1
ATOM 677 C C . TYR A 1 92 ? -12.611 5.936 17.148 1.00 81.38 92 TYR A C 1
ATOM 679 O O . TYR A 1 92 ? -13.140 5.603 18.196 1.00 81.38 92 TYR A O 1
ATOM 687 N N . TRP A 1 93 ? -11.812 7.004 17.063 1.00 81.50 93 TRP A N 1
ATOM 688 C CA . TRP A 1 93 ? -11.548 7.894 18.204 1.00 81.50 93 TRP A CA 1
ATOM 689 C C . TRP A 1 93 ? -12.638 8.949 18.425 1.00 81.50 93 TRP A C 1
ATOM 691 O O . TRP A 1 93 ? -12.722 9.510 19.515 1.00 81.50 93 TRP A O 1
ATOM 701 N N . GLN A 1 94 ? -13.406 9.293 17.388 1.00 81.50 94 GLN A N 1
ATOM 702 C CA . GLN A 1 94 ? -14.473 10.298 17.467 1.00 81.50 94 GLN A CA 1
ATOM 703 C C . GLN A 1 94 ? -15.839 9.729 17.857 1.00 81.50 94 GLN A C 1
ATOM 705 O O . GLN A 1 94 ? -16.736 10.510 18.183 1.00 81.50 94 GLN A O 1
ATOM 710 N N . ARG A 1 95 ? -16.007 8.411 17.773 1.00 61.38 95 ARG A N 1
ATOM 711 C CA . ARG A 1 95 ? -17.189 7.697 18.260 1.00 61.38 95 ARG A CA 1
ATOM 712 C C . ARG A 1 95 ? -16.950 7.231 19.684 1.00 61.38 95 ARG A C 1
ATOM 714 O O . ARG A 1 95 ? -17.933 7.309 20.447 1.00 61.38 95 ARG A O 1
#

Sequence (95 aa):
MTRPMWLLLISAAEMPSIDPPKPVAEYVEEGAYIAAILLVWGVLAAVATHGLGDIGGPGSLFETLGPQLGTVLVATGFLNGLLYVLFRTVDYWQR